Protein AF-A0A0D8L6C6-F1 (afdb_monomer_lite)

Secondary structure (DSSP, 8-state):
--HHHHHHHHHHHHHHHHHHHHHHHHHHHHHHHHHHHHHHHHHHHHHHHHHTTTT-GGGEEEESSBTTBTTEEEEEETTTTEEEEEE------PPPTT---

pLDDT: mean 75.56, std 14.03, range [44.03, 95.81]

Structure (mmCIF, N/CA/C/O backbone):
data_AF-A0A0D8L6C6-F1
#
_entry.id   AF-A0A0D8L6C6-F1
#
loop_
_atom_site.group_PDB
_atom_site.id
_atom_site.type_symbol
_atom_site.label_atom_id
_atom_site.label_alt_id
_atom_site.label_comp_id
_atom_site.label_asym_id
_atom_site.label_entity_id
_atom_site.label_seq_id
_atom_site.pdbx_PDB_ins_code
_atom_site.Cartn_x
_atom_site.Cartn_y
_atom_site.Cartn_z
_atom_site.occupancy
_atom_site.B_iso_or_equiv
_atom_site.auth_seq_id
_atom_site.auth_comp_id
_atom_site.auth_asym_id
_atom_site.auth_atom_id
_atom_site.pdbx_PDB_model_num
ATOM 1 N N . MET A 1 1 ? -23.165 -11.291 32.643 1.00 63.38 1 MET A N 1
ATOM 2 C CA . MET A 1 1 ? -22.100 -10.278 32.784 1.00 63.38 1 MET A CA 1
ATOM 3 C C . MET A 1 1 ? -21.464 -10.095 31.421 1.00 63.38 1 MET A C 1
ATOM 5 O O . MET A 1 1 ? -21.005 -11.087 30.863 1.00 63.38 1 MET A O 1
ATOM 9 N N . THR A 1 2 ? -21.528 -8.900 30.839 1.00 90.62 2 THR A N 1
ATOM 10 C CA . THR A 1 2 ? -20.903 -8.641 29.533 1.00 90.62 2 THR A CA 1
ATOM 11 C C . THR A 1 2 ? -19.422 -8.293 29.698 1.00 90.62 2 THR A C 1
ATOM 13 O O . THR A 1 2 ? -18.970 -7.950 30.790 1.00 90.62 2 THR A O 1
ATOM 16 N N . VAL A 1 3 ? -18.657 -8.349 28.604 1.00 86.62 3 VAL A N 1
ATOM 17 C CA . VAL A 1 3 ? -17.256 -7.892 28.584 1.00 86.62 3 VAL A CA 1
ATOM 18 C C . VAL A 1 3 ? -17.154 -6.412 28.974 1.00 86.62 3 VAL A C 1
ATOM 20 O O . VAL A 1 3 ? -16.228 -6.028 29.678 1.00 86.62 3 VAL A O 1
ATOM 23 N N . LEU A 1 4 ? -18.132 -5.587 28.583 1.00 88.44 4 LEU A N 1
ATOM 24 C CA . LEU A 1 4 ? -18.179 -4.175 28.965 1.00 88.44 4 LEU A CA 1
ATOM 25 C C . LEU A 1 4 ? -18.396 -4.000 30.472 1.00 88.44 4 LEU A C 1
ATOM 27 O O . LEU A 1 4 ? -17.704 -3.189 31.082 1.00 88.44 4 LEU A O 1
ATOM 31 N N . ASP A 1 5 ? -19.288 -4.792 31.075 1.00 91.56 5 ASP A N 1
ATOM 32 C CA . ASP A 1 5 ? -19.525 -4.753 32.525 1.00 91.56 5 ASP A CA 1
ATOM 33 C C . ASP A 1 5 ? -18.276 -5.176 33.303 1.00 91.56 5 ASP A C 1
ATOM 35 O O . ASP A 1 5 ? -17.920 -4.543 34.294 1.00 91.56 5 ASP A O 1
ATOM 39 N N . TYR A 1 6 ? -17.579 -6.217 32.835 1.00 94.19 6 TYR A N 1
ATOM 40 C CA . TYR A 1 6 ? -16.312 -6.652 33.421 1.00 94.19 6 TYR A CA 1
ATOM 41 C C . TYR A 1 6 ? -15.255 -5.545 33.343 1.00 94.19 6 TYR A C 1
ATOM 43 O O . TYR A 1 6 ? -14.695 -5.151 34.360 1.00 94.19 6 TYR A O 1
ATOM 51 N N . VAL A 1 7 ? -15.035 -4.971 32.158 1.00 92.56 7 VAL A N 1
ATOM 52 C CA . VAL A 1 7 ? -14.020 -3.926 31.959 1.00 92.56 7 VAL A CA 1
ATOM 53 C C . VAL A 1 7 ? -14.339 -2.670 32.767 1.00 92.56 7 VAL A C 1
ATOM 55 O O . VAL A 1 7 ? -13.435 -2.084 33.357 1.00 92.56 7 VAL A O 1
ATOM 58 N N . LYS A 1 8 ? -15.614 -2.288 32.868 1.00 93.25 8 LYS A N 1
ATOM 59 C CA . LYS A 1 8 ? -16.043 -1.180 33.725 1.00 93.25 8 LYS A CA 1
ATOM 60 C C . LYS A 1 8 ? -15.755 -1.459 35.200 1.00 93.25 8 LYS A C 1
ATOM 62 O O . LYS A 1 8 ? -15.234 -0.585 35.887 1.00 93.25 8 LYS A O 1
ATOM 67 N N . ASN A 1 9 ? -16.076 -2.660 35.675 1.00 93.94 9 ASN A N 1
ATOM 68 C CA . ASN A 1 9 ? -15.919 -3.024 37.083 1.00 93.94 9 ASN A CA 1
ATOM 69 C C . ASN A 1 9 ? -14.450 -3.235 37.481 1.00 93.94 9 ASN A C 1
ATOM 71 O O . ASN A 1 9 ? -14.087 -2.950 38.618 1.00 93.94 9 ASN A O 1
ATOM 75 N N . THR A 1 10 ? -13.603 -3.713 36.567 1.00 95.81 10 THR A N 1
ATOM 76 C CA . THR A 1 10 ? -12.194 -4.037 36.848 1.00 95.81 10 THR A CA 1
ATOM 77 C C . THR A 1 10 ? -11.238 -2.893 36.507 1.00 95.81 10 THR A C 1
ATOM 79 O O . THR A 1 10 ? -10.240 -2.702 37.195 1.00 95.81 10 THR A O 1
ATOM 82 N N . HIS A 1 11 ? -11.534 -2.116 35.462 1.00 92.00 11 HIS A N 1
ATOM 83 C CA . HIS A 1 11 ? -10.635 -1.089 34.914 1.00 92.00 11 HIS A CA 1
ATOM 84 C C . HIS A 1 11 ? -11.262 0.312 34.854 1.00 92.00 11 HIS A C 1
ATOM 86 O O . HIS A 1 11 ? -10.622 1.267 34.410 1.00 92.00 11 HIS A O 1
ATOM 92 N N . GLY A 1 12 ? -12.503 0.456 35.318 1.00 94.44 12 GLY A N 1
ATOM 93 C CA . GLY A 1 12 ? -13.200 1.730 35.389 1.00 94.44 12 GLY A CA 1
ATOM 94 C C . GLY A 1 12 ? -13.853 2.168 34.077 1.00 94.44 12 GLY A C 1
ATOM 95 O O . GLY A 1 12 ? -13.645 1.629 32.988 1.00 94.44 12 GLY A O 1
ATOM 96 N N . THR A 1 13 ? -14.662 3.217 34.188 1.00 91.50 13 THR A N 1
ATOM 97 C CA . THR A 1 13 ? -15.512 3.740 33.107 1.00 91.50 13 THR A CA 1
ATOM 98 C C . THR A 1 13 ? -14.717 4.296 31.917 1.00 91.50 13 THR A C 1
ATOM 100 O O . THR A 1 13 ? -15.196 4.293 30.780 1.00 91.50 13 THR A O 1
ATOM 103 N N . ALA A 1 14 ? -13.485 4.764 32.148 1.00 89.62 14 ALA A N 1
ATOM 104 C CA . ALA A 1 14 ? -12.608 5.255 31.086 1.00 89.62 14 ALA A CA 1
ATOM 105 C C . ALA A 1 14 ? -12.19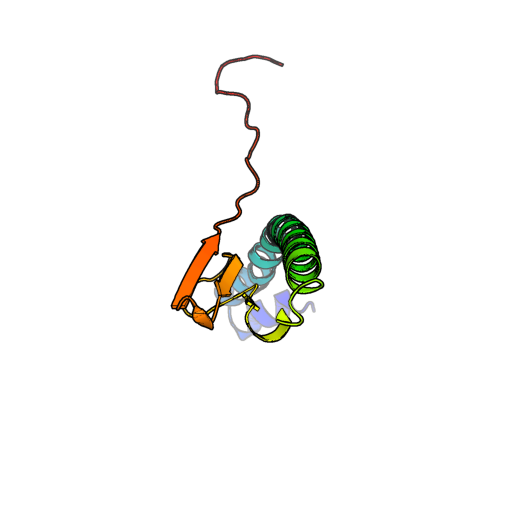7 4.126 30.123 1.00 89.62 14 ALA A C 1
ATOM 107 O O . ALA A 1 14 ? -12.283 4.294 28.905 1.00 89.62 14 ALA A O 1
ATOM 108 N N . ALA A 1 15 ? -11.834 2.955 30.659 1.00 88.75 15 ALA A N 1
ATOM 109 C CA . ALA A 1 15 ? -11.476 1.779 29.868 1.00 88.75 15 ALA A CA 1
ATOM 110 C C . ALA A 1 15 ? -12.686 1.204 29.112 1.00 88.75 15 ALA A C 1
ATOM 112 O O . ALA A 1 15 ? -12.567 0.841 27.943 1.00 88.75 15 ALA A O 1
ATOM 113 N N . GLU A 1 16 ? -13.872 1.201 29.732 1.00 92.88 16 GLU A N 1
ATOM 114 C CA . GLU A 1 16 ? -15.133 0.830 29.069 1.00 92.88 16 GLU A CA 1
ATOM 115 C C . GLU A 1 16 ? -15.411 1.732 27.853 1.00 92.88 16 GLU A C 1
ATOM 117 O O . GLU A 1 16 ? -15.749 1.260 26.765 1.00 92.88 16 GLU A O 1
ATOM 122 N N . THR A 1 17 ? -15.236 3.044 28.026 1.00 87.38 17 THR A N 1
ATOM 123 C CA . THR A 1 17 ? -15.455 4.033 26.964 1.00 87.38 17 THR A CA 1
ATOM 124 C C . THR A 1 17 ? -14.442 3.870 25.832 1.00 87.38 17 THR A C 1
ATOM 126 O O . THR A 1 17 ? -14.816 3.949 24.661 1.00 87.38 17 THR A O 1
ATOM 129 N N . LEU A 1 18 ? -13.176 3.603 26.160 1.00 85.19 18 LEU A N 1
ATOM 130 C CA . LEU A 1 18 ? -12.138 3.317 25.171 1.00 85.19 18 LEU A CA 1
ATOM 131 C C . LEU A 1 18 ? -12.468 2.052 24.369 1.00 85.19 18 LEU A C 1
ATOM 133 O O . LEU A 1 18 ? -12.444 2.087 23.140 1.00 85.19 18 LEU A O 1
ATOM 137 N N . LEU A 1 19 ? -12.855 0.965 25.043 1.00 85.62 19 LEU A N 1
ATOM 138 C CA . LEU A 1 19 ? -13.207 -0.302 24.397 1.00 85.62 19 LEU A CA 1
ATOM 139 C C . LEU A 1 19 ? -14.412 -0.159 23.457 1.00 85.62 19 LEU A C 1
ATOM 141 O O . LEU A 1 19 ? -14.415 -0.732 22.371 1.00 85.62 19 LEU A O 1
ATOM 145 N N . LYS A 1 20 ? -15.408 0.661 23.818 1.00 83.50 20 LYS A N 1
ATOM 146 C CA . LYS A 1 20 ? -16.535 0.982 22.921 1.00 83.50 20 LYS A CA 1
ATOM 147 C C . LYS A 1 20 ? -16.098 1.731 21.658 1.00 83.50 20 LYS A C 1
ATOM 149 O O . LYS A 1 20 ? -16.741 1.597 20.620 1.00 83.50 20 LYS A O 1
ATOM 154 N N . ARG A 1 21 ? -15.030 2.530 21.742 1.00 79.50 21 ARG A N 1
ATOM 155 C CA . ARG A 1 21 ? -14.567 3.415 20.657 1.00 79.50 21 ARG A CA 1
ATOM 156 C C . ARG A 1 21 ? -13.432 2.827 19.820 1.00 79.50 21 ARG A C 1
ATOM 158 O O . ARG A 1 21 ? -13.171 3.326 18.728 1.00 79.50 21 ARG A O 1
ATOM 165 N N . ILE A 1 22 ? -12.791 1.753 20.285 1.00 76.69 22 ILE A N 1
ATOM 166 C CA . ILE A 1 22 ? -11.622 1.154 19.624 1.00 76.69 22 ILE A CA 1
ATOM 167 C C . ILE A 1 22 ? -11.921 0.704 18.187 1.00 76.69 22 ILE A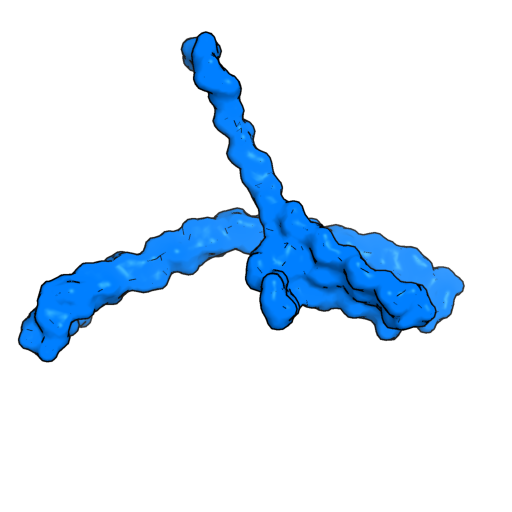 C 1
ATOM 169 O O . ILE A 1 22 ? -11.058 0.774 17.320 1.00 76.69 22 ILE A O 1
ATOM 173 N N . ASN A 1 23 ? -13.169 0.316 17.907 1.00 59.12 23 ASN A N 1
ATOM 174 C CA . ASN A 1 23 ? -13.580 -0.168 16.591 1.00 59.12 23 ASN A CA 1
ATOM 175 C C . ASN A 1 23 ? -14.204 0.920 15.694 1.00 59.12 23 ASN A C 1
ATOM 177 O O . ASN A 1 23 ? -14.522 0.668 14.532 1.00 59.12 23 ASN A O 1
ATOM 181 N N . THR A 1 24 ? -14.398 2.140 16.209 1.00 63.72 24 THR A N 1
ATOM 182 C CA . THR A 1 24 ? -15.014 3.240 15.446 1.00 63.72 24 THR A CA 1
ATOM 183 C C . THR A 1 24 ? -14.052 3.803 14.393 1.00 63.72 24 THR A C 1
ATOM 185 O O . THR A 1 24 ? -14.485 4.175 13.308 1.00 63.72 24 THR A O 1
ATOM 188 N N . GLY A 1 25 ? -12.743 3.807 14.674 1.00 56.75 25 GLY A N 1
ATOM 189 C CA . GLY A 1 25 ? -11.716 4.208 13.703 1.00 56.75 25 GLY A CA 1
ATOM 190 C C . GLY A 1 25 ? -11.529 3.188 12.573 1.00 56.75 25 GLY A C 1
ATOM 191 O O . GLY A 1 25 ? -11.547 3.550 11.401 1.00 56.75 25 GLY A O 1
ATOM 192 N N . GLY A 1 26 ? -11.431 1.895 12.906 1.00 54.94 26 GLY A N 1
ATOM 193 C CA . GLY A 1 26 ? -11.214 0.830 11.915 1.00 54.94 26 GLY A CA 1
ATOM 194 C C . GLY A 1 26 ? -12.368 0.664 10.920 1.00 54.94 26 GLY A C 1
ATOM 195 O O . GLY A 1 26 ? -12.142 0.459 9.730 1.00 54.94 26 GLY A O 1
ATOM 196 N N . SER A 1 27 ? -13.611 0.823 11.380 1.00 56.50 27 SER A N 1
ATOM 197 C CA . SER A 1 27 ? -14.801 0.749 10.521 1.00 56.50 27 SER A CA 1
ATOM 198 C C . SER A 1 27 ? -14.953 1.957 9.583 1.00 56.50 27 SER A C 1
ATOM 200 O O . SER A 1 27 ? -15.417 1.789 8.453 1.00 56.50 27 SER A O 1
ATOM 202 N N . ALA A 1 28 ? -14.507 3.150 9.992 1.00 56.06 28 ALA A N 1
ATOM 203 C CA . ALA A 1 28 ? -14.421 4.318 9.114 1.00 56.06 28 ALA A CA 1
ATOM 204 C C . ALA A 1 28 ? -13.288 4.174 8.076 1.00 56.06 28 ALA A C 1
ATOM 206 O O . ALA A 1 28 ? -13.504 4.430 6.888 1.00 56.06 28 ALA A O 1
ATOM 207 N N . ASN A 1 29 ? -12.121 3.675 8.496 1.00 54.62 29 ASN A N 1
ATOM 208 C CA . ASN A 1 29 ? -10.957 3.473 7.624 1.00 54.62 29 ASN A CA 1
ATOM 209 C C . ASN A 1 29 ? -11.183 2.365 6.584 1.00 54.62 29 ASN A C 1
ATOM 211 O O . ASN A 1 29 ? -10.741 2.484 5.444 1.00 54.62 29 ASN A O 1
ATOM 215 N N . ALA A 1 30 ? -11.973 1.337 6.910 1.00 56.06 30 ALA A N 1
ATOM 216 C CA . ALA A 1 30 ? -12.326 0.271 5.970 1.00 56.06 30 ALA A CA 1
ATOM 217 C C . ALA A 1 30 ? -13.043 0.775 4.698 1.00 56.06 30 ALA A C 1
ATOM 219 O O . ALA A 1 30 ? -13.003 0.109 3.661 1.00 56.06 30 ALA A O 1
ATOM 220 N N . LYS A 1 31 ? -13.710 1.939 4.750 1.00 54.97 31 LYS A N 1
ATOM 221 C CA . LYS A 1 31 ? -14.342 2.561 3.575 1.00 54.97 31 LYS A CA 1
ATOM 222 C C . LYS A 1 31 ? -13.348 3.388 2.748 1.00 54.97 31 LYS A C 1
ATOM 224 O O . LYS A 1 31 ? -13.470 3.385 1.526 1.00 54.97 31 LYS A O 1
ATOM 229 N N . GLY A 1 32 ? -12.377 4.043 3.392 1.00 58.03 32 GLY A N 1
ATOM 230 C CA . GLY A 1 32 ? -11.293 4.783 2.729 1.00 58.03 32 GLY A CA 1
ATOM 231 C C . GLY A 1 32 ? -10.342 3.860 1.963 1.00 58.03 32 GLY A C 1
ATOM 232 O O . GLY A 1 32 ? -10.135 4.050 0.764 1.00 58.03 32 GLY A O 1
ATOM 233 N N . ASN A 1 33 ? -9.914 2.769 2.604 1.00 64.19 33 ASN A N 1
ATOM 234 C CA . ASN A 1 33 ? -8.936 1.833 2.037 1.00 64.19 33 ASN A CA 1
ATOM 235 C C . ASN A 1 33 ? -9.411 1.144 0.749 1.00 64.19 33 ASN A C 1
ATOM 237 O O . ASN A 1 33 ? -8.598 0.772 -0.090 1.00 64.19 33 ASN A O 1
ATOM 241 N N . LYS A 1 34 ? -10.724 0.971 0.535 1.00 71.00 34 LYS A N 1
ATOM 242 C CA . LYS A 1 34 ? -11.232 0.328 -0.693 1.00 71.00 34 LYS A CA 1
ATOM 243 C C . LYS A 1 34 ? -10.811 1.079 -1.954 1.00 71.00 34 LYS A C 1
ATOM 245 O O . LYS A 1 34 ? -10.427 0.442 -2.929 1.00 71.00 34 LYS A O 1
ATOM 250 N N . TYR A 1 35 ? -10.884 2.409 -1.941 1.00 71.38 35 TYR A N 1
ATOM 251 C CA . TYR A 1 35 ? -10.493 3.226 -3.091 1.00 71.38 35 TYR A CA 1
ATOM 252 C C . TYR A 1 35 ? -8.985 3.130 -3.354 1.00 71.38 35 TYR A C 1
ATOM 254 O O . TYR A 1 35 ? -8.565 2.949 -4.496 1.00 71.38 35 TYR A O 1
ATOM 262 N N . GLU A 1 36 ? -8.187 3.166 -2.288 1.00 73.25 36 GLU A N 1
ATOM 263 C CA . GLU A 1 36 ? -6.738 2.969 -2.350 1.00 73.25 36 GLU A CA 1
ATOM 264 C C . GLU A 1 36 ? -6.372 1.609 -2.940 1.00 73.25 36 GLU A C 1
ATOM 266 O O . GLU A 1 36 ? -5.533 1.533 -3.835 1.00 73.25 36 GLU A O 1
ATOM 271 N N . HIS A 1 37 ? -7.057 0.543 -2.520 1.00 77.31 37 HIS A N 1
ATOM 272 C CA . HIS A 1 37 ? -6.845 -0.794 -3.064 1.00 77.31 37 HIS A CA 1
ATOM 273 C C . HIS A 1 37 ? -7.187 -0.881 -4.557 1.00 77.31 37 HIS A C 1
ATOM 275 O O . HIS A 1 37 ? -6.407 -1.452 -5.318 1.00 77.31 37 HIS A O 1
ATOM 281 N N . TYR A 1 38 ? -8.299 -0.286 -5.008 1.00 80.50 38 TYR A N 1
ATOM 282 C CA . TYR A 1 38 ? -8.633 -0.249 -6.440 1.00 80.50 38 TYR A CA 1
ATOM 283 C C . TYR A 1 38 ? -7.566 0.479 -7.260 1.00 80.50 38 TYR A C 1
ATOM 285 O O . TYR A 1 38 ? -7.141 -0.018 -8.304 1.00 80.50 38 TYR A O 1
ATOM 293 N N . PHE A 1 39 ? -7.110 1.637 -6.783 1.00 82.06 39 PHE A N 1
ATOM 294 C CA . PHE A 1 39 ? -6.074 2.400 -7.469 1.00 82.06 39 PHE A CA 1
ATOM 295 C C . PHE A 1 39 ? -4.728 1.662 -7.474 1.00 82.06 39 PHE A C 1
ATOM 297 O O . PHE A 1 39 ? -4.049 1.637 -8.499 1.00 82.06 39 PHE A O 1
ATOM 304 N N . ALA A 1 40 ? -4.359 1.013 -6.365 1.00 82.50 40 ALA A N 1
ATOM 305 C CA . ALA A 1 40 ? -3.145 0.208 -6.275 1.00 82.50 40 ALA A CA 1
ATOM 306 C C . ALA A 1 40 ? -3.152 -0.938 -7.296 1.00 82.50 40 ALA A C 1
ATOM 308 O O . ALA A 1 40 ? -2.179 -1.102 -8.029 1.00 82.50 40 ALA A O 1
ATOM 309 N N . VAL A 1 41 ? -4.264 -1.677 -7.406 1.00 85.62 41 VAL A N 1
ATOM 310 C CA . VAL A 1 41 ? -4.421 -2.749 -8.404 1.00 85.62 41 VAL A CA 1
ATOM 311 C C . VAL A 1 41 ? -4.298 -2.199 -9.825 1.00 85.62 41 VAL A C 1
ATOM 313 O O . VAL A 1 41 ? -3.532 -2.739 -10.620 1.00 85.62 41 VAL A O 1
ATOM 316 N N . ALA A 1 42 ? -4.981 -1.094 -10.138 1.00 86.00 42 ALA A N 1
ATOM 317 C CA . ALA A 1 42 ? -4.872 -0.461 -11.451 1.00 86.00 42 ALA A CA 1
ATOM 318 C C . ALA A 1 42 ? -3.424 -0.049 -11.766 1.00 86.00 42 ALA A C 1
ATOM 320 O O . ALA A 1 42 ? -2.933 -0.316 -12.862 1.00 86.00 42 ALA A O 1
ATOM 321 N N . LYS A 1 43 ? -2.710 0.533 -10.791 1.00 84.12 43 LYS A N 1
ATOM 322 C CA . LYS A 1 43 ? -1.313 0.945 -10.960 1.00 84.12 43 LYS A CA 1
ATOM 323 C C . LYS A 1 43 ? -0.374 -0.246 -11.154 1.00 84.12 43 LYS A C 1
ATOM 325 O O . LYS A 1 43 ? 0.502 -0.160 -12.010 1.00 84.12 43 LYS A O 1
ATOM 330 N N . ILE A 1 44 ? -0.570 -1.344 -10.420 1.00 86.75 44 ILE A N 1
ATOM 331 C CA . ILE A 1 44 ? 0.172 -2.600 -10.615 1.00 86.75 44 ILE A CA 1
ATOM 332 C C . ILE A 1 44 ? -0.021 -3.106 -12.047 1.00 86.75 44 ILE A C 1
ATOM 334 O O . ILE A 1 44 ? 0.962 -3.408 -12.719 1.00 86.75 44 ILE A O 1
ATOM 338 N N . CYS A 1 45 ? -1.262 -3.147 -12.542 1.00 87.81 45 CYS A N 1
ATOM 339 C CA . CYS A 1 45 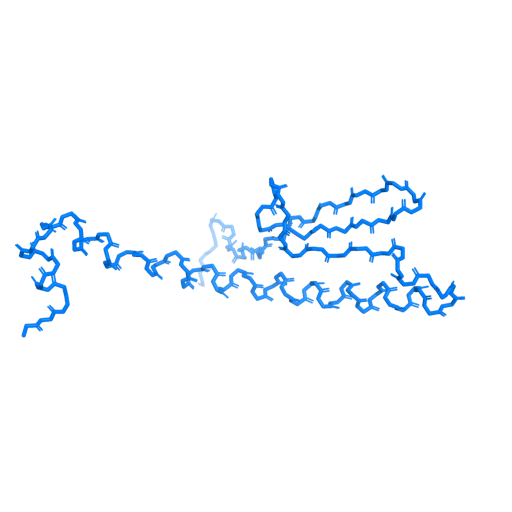? -1.545 -3.569 -13.913 1.00 87.81 45 CYS A CA 1
ATOM 340 C C . CYS A 1 45 ? -0.881 -2.657 -14.954 1.00 87.81 45 CYS A C 1
ATOM 342 O O . CYS A 1 45 ? -0.315 -3.163 -15.920 1.00 87.81 45 CYS A O 1
ATOM 344 N N . SER A 1 46 ? -0.908 -1.333 -14.757 1.00 86.25 46 SER A N 1
ATOM 345 C CA . SER A 1 46 ? -0.223 -0.388 -15.651 1.00 86.25 46 SER A CA 1
ATOM 346 C C . SER A 1 46 ? 1.290 -0.605 -15.668 1.00 86.25 46 SER A C 1
ATOM 348 O O . SER A 1 46 ? 1.877 -0.669 -16.742 1.00 86.25 46 SER A O 1
ATOM 350 N N . VAL A 1 47 ? 1.910 -0.770 -14.495 1.00 85.75 47 VAL A N 1
ATOM 351 C CA . VAL A 1 47 ? 3.351 -1.039 -14.386 1.00 85.75 47 VAL A CA 1
ATOM 352 C C . VAL A 1 47 ? 3.702 -2.363 -15.055 1.00 85.75 47 VAL A C 1
ATOM 354 O O . VAL A 1 47 ? 4.607 -2.403 -15.878 1.00 85.75 47 VAL A O 1
ATOM 357 N N . ALA A 1 48 ? 2.951 -3.431 -14.779 1.00 85.00 48 ALA A N 1
ATOM 358 C CA . ALA A 1 48 ? 3.172 -4.722 -15.422 1.00 85.00 48 ALA A CA 1
ATOM 359 C C . ALA A 1 48 ? 3.082 -4.610 -16.953 1.00 85.00 48 ALA A C 1
ATOM 361 O O . ALA A 1 48 ? 3.950 -5.126 -17.649 1.00 85.00 48 ALA A O 1
ATOM 362 N N . ALA A 1 49 ? 2.087 -3.890 -17.481 1.00 85.31 49 ALA A N 1
ATOM 363 C CA . ALA A 1 49 ? 1.940 -3.669 -18.918 1.00 85.31 49 ALA A CA 1
ATOM 364 C C . ALA A 1 49 ? 3.128 -2.907 -19.535 1.00 85.31 49 ALA A C 1
ATOM 366 O O . ALA A 1 49 ? 3.594 -3.271 -20.615 1.00 85.31 49 ALA A O 1
ATOM 367 N N . GLU A 1 50 ? 3.643 -1.884 -18.848 1.00 81.31 50 GLU A N 1
ATOM 368 C CA . GLU A 1 50 ? 4.836 -1.136 -19.269 1.00 81.31 50 GLU A CA 1
ATOM 369 C C . GLU A 1 50 ? 6.103 -2.009 -19.220 1.00 81.31 50 GLU A C 1
ATOM 371 O O . GLU A 1 50 ? 6.945 -1.935 -20.120 1.00 81.31 50 GLU A O 1
ATOM 376 N N . SER A 1 51 ? 6.217 -2.878 -18.213 1.00 81.19 51 SER A N 1
ATOM 377 C CA . SER A 1 51 ? 7.387 -3.729 -17.984 1.00 81.19 51 SER A CA 1
ATOM 378 C C . SER A 1 51 ? 7.470 -4.966 -18.882 1.00 81.19 51 SER A C 1
ATOM 380 O O . SER A 1 51 ? 8.570 -5.490 -19.069 1.00 81.19 51 SER A O 1
ATOM 382 N N . ILE A 1 52 ? 6.358 -5.430 -19.472 1.00 77.69 52 ILE A N 1
ATOM 383 C CA . ILE A 1 52 ? 6.325 -6.616 -20.357 1.00 77.69 52 ILE A CA 1
ATOM 384 C C . ILE A 1 52 ? 7.322 -6.492 -21.517 1.00 77.69 52 ILE A C 1
ATOM 386 O O . ILE A 1 52 ? 7.992 -7.462 -21.861 1.00 77.69 52 ILE A O 1
ATOM 390 N N . ASN A 1 53 ? 7.460 -5.298 -22.095 1.00 72.25 53 ASN A N 1
ATOM 391 C CA . ASN A 1 53 ? 8.316 -5.089 -23.266 1.00 72.25 53 ASN A CA 1
ATOM 392 C C . ASN A 1 53 ? 9.815 -5.030 -22.927 1.00 72.25 53 ASN A C 1
ATOM 394 O O . ASN A 1 53 ? 10.646 -5.198 -23.816 1.00 72.25 53 ASN A O 1
ATOM 398 N N . PHE A 1 54 ? 10.166 -4.791 -21.660 1.00 74.50 54 PHE A N 1
ATOM 399 C CA . PHE A 1 54 ? 11.547 -4.556 -21.218 1.00 74.50 54 PHE A CA 1
ATOM 400 C C . PHE A 1 54 ? 12.037 -5.566 -20.171 1.00 74.50 54 PHE A C 1
ATOM 402 O O . PHE A 1 54 ? 13.176 -5.464 -19.723 1.00 74.50 54 PHE A O 1
ATOM 409 N N . ASN A 1 55 ? 11.192 -6.532 -19.789 1.00 77.00 55 ASN A N 1
ATOM 410 C CA . ASN A 1 55 ? 11.460 -7.562 -18.781 1.00 77.00 55 ASN A CA 1
ATOM 411 C C . ASN A 1 55 ? 12.062 -6.997 -17.477 1.00 77.00 55 ASN A C 1
ATOM 413 O O . ASN A 1 55 ? 12.968 -7.580 -16.889 1.00 77.00 55 ASN A O 1
ATOM 417 N N . ASN A 1 56 ? 11.579 -5.828 -17.051 1.00 83.31 56 ASN A N 1
ATOM 418 C CA . ASN A 1 56 ? 12.173 -5.024 -15.979 1.00 83.31 56 ASN A CA 1
ATOM 419 C C . ASN A 1 56 ? 11.242 -4.871 -14.769 1.00 83.31 56 ASN A C 1
ATOM 421 O O . ASN A 1 56 ? 11.293 -3.859 -14.074 1.00 83.31 56 ASN A O 1
ATOM 425 N N . ILE A 1 57 ? 10.367 -5.849 -14.527 1.00 80.69 57 ILE A N 1
ATOM 426 C CA . ILE A 1 57 ? 9.330 -5.749 -13.492 1.00 80.69 57 ILE A CA 1
ATOM 427 C C . ILE A 1 57 ? 9.919 -5.505 -12.092 1.00 80.69 57 ILE A C 1
ATOM 429 O O . ILE A 1 57 ? 9.365 -4.727 -11.321 1.00 80.69 57 ILE A O 1
ATOM 433 N N . ASP A 1 58 ? 11.101 -6.066 -11.818 1.00 84.06 58 ASP A N 1
ATOM 434 C CA . ASP A 1 58 ? 11.822 -5.921 -10.547 1.00 84.0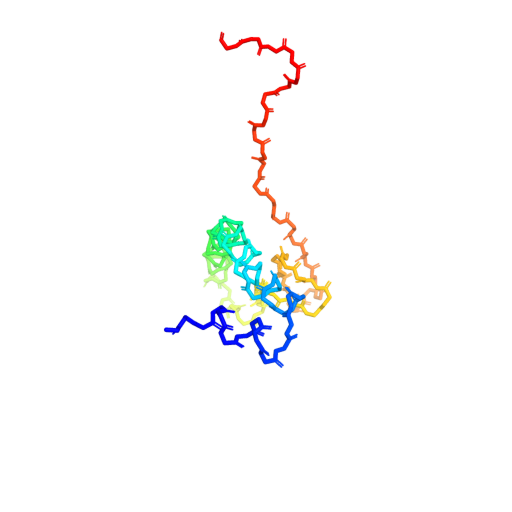6 58 ASP A CA 1
ATOM 435 C C . ASP A 1 58 ? 12.357 -4.495 -10.303 1.00 84.06 58 ASP A C 1
ATOM 437 O O . ASP A 1 58 ? 12.742 -4.151 -9.187 1.00 84.06 58 ASP A O 1
ATOM 441 N N . ASN A 1 59 ? 12.353 -3.632 -11.326 1.00 86.12 59 ASN A N 1
ATOM 442 C CA . ASN A 1 59 ? 12.734 -2.221 -11.212 1.00 86.12 59 ASN A CA 1
ATOM 443 C C . ASN A 1 59 ? 11.645 -1.357 -10.550 1.00 86.12 59 ASN A C 1
ATOM 445 O O . ASN A 1 59 ? 11.867 -0.181 -10.245 1.00 86.12 59 ASN A O 1
ATOM 449 N N . HIS A 1 60 ? 10.449 -1.914 -10.354 1.00 85.69 60 HIS A N 1
ATOM 450 C CA . HIS A 1 60 ? 9.282 -1.190 -9.877 1.00 85.69 60 HIS A CA 1
ATOM 451 C C . HIS A 1 60 ? 8.830 -1.717 -8.515 1.00 85.69 60 HIS A C 1
ATOM 453 O O . HIS A 1 60 ? 8.536 -2.898 -8.351 1.00 85.69 60 HIS A O 1
ATOM 459 N N . ILE A 1 61 ? 8.715 -0.823 -7.532 1.00 86.06 61 ILE A N 1
ATOM 460 C CA . ILE A 1 61 ? 8.252 -1.161 -6.179 1.00 86.06 61 ILE A CA 1
ATOM 461 C C . ILE A 1 61 ? 6.994 -0.350 -5.876 1.00 86.06 61 ILE A C 1
ATOM 463 O O . ILE A 1 61 ? 6.993 0.876 -5.998 1.00 86.06 61 ILE A O 1
ATOM 467 N N . ILE A 1 62 ? 5.924 -1.031 -5.460 1.00 85.31 62 ILE A N 1
ATOM 468 C CA . ILE A 1 62 ? 4.665 -0.412 -5.030 1.00 85.31 62 ILE A CA 1
ATOM 469 C C . ILE A 1 62 ? 4.398 -0.815 -3.580 1.00 85.31 62 ILE A C 1
ATOM 471 O O . ILE A 1 62 ? 4.336 -2.001 -3.263 1.00 85.31 62 ILE A O 1
ATOM 475 N N . LEU A 1 63 ? 4.219 0.172 -2.703 1.00 82.06 63 LEU A N 1
ATOM 476 C CA . LEU A 1 63 ? 3.914 -0.027 -1.288 1.00 82.06 63 LEU A CA 1
ATOM 477 C C . LEU A 1 63 ? 2.590 0.656 -0.948 1.00 82.06 63 LEU A C 1
ATOM 479 O O . LEU A 1 63 ? 2.429 1.853 -1.179 1.00 82.06 63 LEU A O 1
ATOM 483 N N . SER A 1 64 ? 1.662 -0.106 -0.368 1.00 71.62 64 SER A N 1
ATOM 484 C CA . SER A 1 64 ? 0.390 0.421 0.151 1.00 71.62 64 SER A CA 1
ATOM 485 C C . SER A 1 64 ? 0.546 1.121 1.504 1.00 71.62 64 SER A C 1
ATOM 487 O O . SER A 1 64 ? -0.376 1.806 1.929 1.00 71.62 64 SER A O 1
ATOM 489 N N . GLN A 1 65 ? 1.673 0.907 2.191 1.00 67.94 65 GLN A N 1
ATOM 490 C CA . GLN A 1 65 ? 2.059 1.570 3.435 1.00 67.94 65 GLN A CA 1
ATOM 491 C C . GLN A 1 65 ? 3.587 1.658 3.479 1.00 67.94 65 GLN A C 1
ATOM 493 O O . GLN A 1 65 ? 4.270 0.669 3.198 1.00 67.94 65 GLN A O 1
ATOM 498 N N . ALA A 1 66 ? 4.127 2.824 3.822 1.00 69.25 66 ALA A N 1
ATOM 499 C CA . ALA A 1 66 ? 5.562 3.019 4.011 1.00 69.25 66 ALA A CA 1
ATOM 500 C C . ALA A 1 66 ? 5.829 3.817 5.291 1.00 69.25 66 ALA A C 1
ATOM 502 O O . ALA A 1 66 ? 4.980 4.575 5.761 1.00 69.25 66 ALA A O 1
ATOM 503 N N . GLU A 1 67 ? 7.023 3.660 5.861 1.00 68.12 67 GLU A N 1
ATOM 504 C CA . GLU A 1 67 ? 7.432 4.416 7.045 1.00 68.12 67 GLU A CA 1
ATOM 505 C C . GLU A 1 67 ? 7.361 5.928 6.764 1.00 68.12 67 GLU A C 1
ATOM 507 O O . GLU A 1 67 ? 7.883 6.414 5.759 1.00 68.12 67 GLU A O 1
ATOM 512 N N . GLY A 1 68 ? 6.640 6.664 7.616 1.00 61.88 68 GLY A N 1
ATOM 513 C CA . GLY A 1 68 ? 6.356 8.093 7.433 1.00 61.88 68 GLY A CA 1
ATOM 514 C C . GLY A 1 68 ? 5.217 8.433 6.457 1.00 61.88 68 GLY A C 1
ATOM 515 O O . GLY A 1 68 ? 4.853 9.602 6.357 1.00 61.88 68 GLY A O 1
ATOM 516 N N . PHE A 1 69 ? 4.623 7.443 5.780 1.00 57.28 69 PHE A N 1
ATOM 517 C CA . PHE A 1 69 ? 3.551 7.614 4.788 1.00 57.28 69 PHE A CA 1
ATOM 518 C C . PHE A 1 69 ? 2.443 6.576 5.017 1.00 57.28 69 PHE A C 1
ATOM 520 O O . PHE A 1 69 ? 2.312 5.585 4.296 1.00 57.28 69 PHE A O 1
ATOM 527 N N . ILE A 1 70 ? 1.672 6.800 6.080 1.00 58.53 70 ILE A N 1
ATOM 528 C CA . ILE A 1 70 ? 0.465 6.031 6.398 1.00 58.53 70 ILE A CA 1
ATOM 529 C C . ILE A 1 70 ? -0.677 6.600 5.533 1.00 58.53 70 ILE A C 1
ATOM 531 O O . ILE A 1 70 ? -0.835 7.818 5.484 1.00 58.53 70 ILE A O 1
ATOM 535 N N . ASP A 1 71 ? -1.428 5.731 4.849 1.00 62.22 71 ASP A N 1
ATOM 536 C CA . ASP A 1 71 ? -2.543 6.044 3.923 1.00 62.22 71 ASP A CA 1
ATOM 537 C C . ASP A 1 71 ? -2.158 6.666 2.558 1.00 62.22 71 ASP A C 1
ATOM 539 O O . ASP A 1 71 ? -3.014 7.157 1.822 1.00 62.22 71 ASP A O 1
ATOM 543 N N . ASP A 1 72 ? -0.878 6.637 2.170 1.00 71.38 72 ASP A N 1
ATOM 544 C CA . ASP A 1 72 ? -0.442 7.064 0.835 1.00 71.38 72 ASP A CA 1
ATOM 545 C C . ASP A 1 72 ? 0.110 5.860 0.036 1.00 71.38 72 ASP A C 1
ATOM 547 O O . ASP A 1 72 ? 0.838 5.019 0.570 1.00 71.38 72 ASP A O 1
ATOM 551 N N . LEU A 1 73 ? -0.183 5.788 -1.271 1.00 81.44 73 LEU A N 1
ATOM 552 C CA . LEU A 1 73 ? 0.437 4.796 -2.158 1.00 81.44 73 LEU A CA 1
ATOM 553 C C . LEU A 1 73 ? 1.827 5.295 -2.567 1.00 81.44 73 LEU A C 1
ATOM 555 O O . LEU A 1 73 ? 1.954 6.336 -3.219 1.00 81.44 73 LEU A O 1
ATOM 559 N N . CYS A 1 74 ? 2.873 4.547 -2.228 1.00 84.38 74 CYS A N 1
ATOM 560 C CA . CYS A 1 74 ? 4.235 4.849 -2.658 1.00 84.38 74 CYS A CA 1
ATOM 561 C C . CYS A 1 74 ? 4.617 4.006 -3.875 1.00 84.38 74 CYS A C 1
ATOM 563 O O . CYS A 1 74 ? 4.520 2.780 -3.847 1.00 84.38 74 CYS A O 1
ATOM 565 N N . TYR A 1 75 ? 5.108 4.669 -4.916 1.00 86.00 75 TYR A N 1
ATOM 566 C CA . TYR A 1 75 ? 5.634 4.047 -6.124 1.00 86.00 75 TYR A CA 1
ATOM 567 C C . TYR A 1 75 ? 7.085 4.474 -6.340 1.00 86.00 75 TYR A C 1
ATOM 569 O O . TYR A 1 75 ? 7.385 5.668 -6.340 1.00 86.00 75 TYR A O 1
ATOM 577 N N . THR A 1 76 ? 7.972 3.507 -6.540 1.00 87.44 76 THR A N 1
ATOM 578 C CA . THR A 1 76 ? 9.406 3.734 -6.733 1.00 87.44 76 THR A CA 1
ATOM 579 C C . THR A 1 76 ? 9.874 3.079 -8.026 1.00 87.44 76 THR A C 1
ATOM 581 O O . THR A 1 76 ? 9.512 1.934 -8.300 1.00 87.44 76 THR A O 1
ATOM 584 N N . ILE A 1 77 ? 10.714 3.791 -8.779 1.00 87.44 77 ILE A N 1
ATOM 585 C CA . ILE A 1 77 ? 11.475 3.269 -9.922 1.00 87.44 77 ILE A CA 1
ATOM 586 C C . ILE A 1 77 ? 12.952 3.262 -9.518 1.00 87.44 77 ILE A C 1
ATOM 588 O O . ILE A 1 77 ? 13.541 4.330 -9.314 1.00 87.44 77 ILE A O 1
ATOM 592 N N . VAL A 1 78 ? 13.541 2.075 -9.370 1.00 86.50 78 VAL A N 1
ATOM 593 C CA . VAL A 1 78 ? 14.858 1.894 -8.733 1.00 86.50 78 VAL A CA 1
ATOM 594 C C . VAL A 1 78 ? 15.974 2.537 -9.557 1.00 86.50 78 VAL A C 1
ATOM 596 O O . VAL A 1 78 ? 16.724 3.361 -9.030 1.00 86.50 78 VAL A O 1
ATOM 599 N N . ASP A 1 79 ? 16.033 2.256 -10.857 1.00 86.19 79 ASP A N 1
ATOM 600 C CA . ASP A 1 79 ? 17.099 2.747 -11.743 1.00 86.19 79 ASP A CA 1
ATOM 601 C C . ASP A 1 79 ? 17.109 4.272 -11.881 1.00 86.19 79 ASP A C 1
ATOM 603 O O . ASP A 1 79 ? 18.162 4.895 -12.024 1.00 86.19 79 ASP A O 1
ATOM 607 N N . LYS A 1 80 ? 15.925 4.889 -11.810 1.00 84.94 80 LYS A N 1
ATOM 608 C CA . LYS A 1 80 ? 15.772 6.346 -11.892 1.00 84.94 80 LYS A CA 1
ATOM 609 C C . LYS A 1 80 ? 15.955 7.041 -10.546 1.00 84.94 80 LYS A C 1
ATOM 611 O O . LYS A 1 80 ? 16.064 8.262 -10.512 1.00 84.94 80 LYS A O 1
ATOM 616 N N . LYS A 1 81 ? 15.989 6.284 -9.440 1.00 85.75 81 LYS A N 1
ATOM 617 C CA . LYS A 1 81 ? 15.945 6.810 -8.063 1.00 85.75 81 LYS A CA 1
ATOM 618 C C . LYS A 1 81 ? 14.761 7.759 -7.843 1.00 85.75 81 LYS A C 1
ATOM 620 O O . LYS A 1 81 ? 14.843 8.712 -7.069 1.00 85.75 81 LYS A O 1
ATOM 625 N N . GLU A 1 82 ? 13.654 7.488 -8.526 1.00 87.06 82 GLU A N 1
ATOM 626 C CA . GLU A 1 82 ? 12.437 8.289 -8.458 1.00 87.06 82 GLU A CA 1
ATOM 627 C C . GLU A 1 82 ? 11.444 7.625 -7.508 1.00 87.06 82 GLU A C 1
ATOM 629 O O . GLU A 1 82 ? 11.119 6.446 -7.658 1.00 87.06 82 GLU A O 1
ATOM 634 N N . LYS A 1 83 ? 10.940 8.395 -6.538 1.00 86.00 83 LYS A N 1
ATOM 635 C CA . LYS A 1 83 ? 9.858 7.986 -5.641 1.00 86.00 83 LYS A CA 1
ATOM 636 C C . LYS A 1 83 ? 8.707 8.973 -5.766 1.00 86.00 83 LYS A C 1
ATOM 638 O O . LYS A 1 83 ? 8.883 10.172 -5.560 1.00 86.00 83 LYS A O 1
ATOM 643 N N . VAL A 1 84 ? 7.526 8.451 -6.062 1.00 84.94 84 VAL A N 1
ATOM 644 C CA . VAL A 1 84 ? 6.279 9.205 -6.136 1.00 84.94 84 VAL A CA 1
ATOM 645 C C . VAL A 1 84 ? 5.360 8.719 -5.027 1.00 84.94 84 VAL A C 1
ATOM 647 O O . VAL A 1 84 ? 5.085 7.526 -4.907 1.00 84.94 84 VAL A O 1
ATOM 650 N N . THR A 1 85 ? 4.867 9.655 -4.225 1.00 82.44 85 THR A N 1
ATOM 651 C CA . THR A 1 85 ? 3.862 9.386 -3.197 1.00 82.44 85 THR A CA 1
ATOM 652 C C . THR A 1 85 ? 2.528 9.944 -3.667 1.00 82.44 85 THR A C 1
ATOM 654 O O . THR A 1 85 ? 2.422 11.130 -3.983 1.00 82.44 85 THR A O 1
ATOM 657 N N . ILE A 1 86 ? 1.512 9.090 -3.727 1.00 79.94 86 ILE A N 1
ATOM 658 C CA . ILE A 1 86 ? 0.175 9.442 -4.194 1.00 79.94 86 ILE A CA 1
ATOM 659 C C . ILE A 1 86 ? -0.762 9.412 -2.994 1.00 79.94 86 ILE A C 1
ATOM 661 O O . ILE A 1 86 ? -1.076 8.346 -2.464 1.00 79.94 86 ILE A O 1
ATOM 665 N N . ARG A 1 87 ? -1.233 10.596 -2.598 1.00 77.56 87 ARG A N 1
ATOM 666 C CA . ARG A 1 87 ? -2.267 10.737 -1.576 1.00 77.56 87 ARG A CA 1
ATOM 667 C C . ARG A 1 87 ? -3.637 10.546 -2.197 1.00 77.56 87 ARG A C 1
ATOM 669 O O . ARG A 1 87 ? -4.105 11.397 -2.95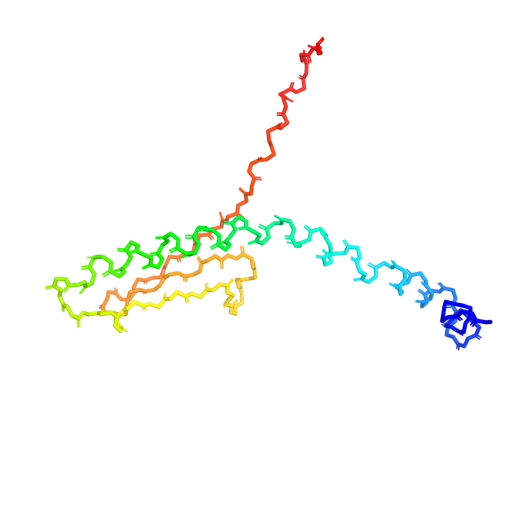5 1.00 77.56 87 ARG A O 1
ATOM 676 N N . LEU A 1 88 ? -4.288 9.444 -1.856 1.00 71.44 88 LEU A N 1
ATOM 677 C CA . LEU A 1 88 ? -5.618 9.129 -2.352 1.00 71.44 88 LEU A CA 1
ATOM 678 C C . LEU A 1 88 ? -6.636 9.522 -1.289 1.00 71.44 88 LEU A C 1
ATOM 680 O O . LEU A 1 88 ? -6.643 9.013 -0.178 1.00 71.44 88 LEU A O 1
ATOM 684 N N . LYS A 1 89 ? -7.519 10.456 -1.630 1.00 68.44 89 LYS A N 1
ATOM 685 C CA . LYS A 1 89 ? -8.706 10.747 -0.828 1.00 68.44 89 LYS A CA 1
ATOM 686 C C . LYS A 1 89 ? -9.910 10.626 -1.731 1.00 68.44 89 LYS A C 1
ATOM 688 O O . LYS A 1 89 ? -9.935 11.219 -2.807 1.00 68.44 89 LYS A O 1
ATOM 693 N N . MET A 1 90 ? -10.912 9.875 -1.288 1.00 59.50 90 MET A N 1
ATOM 694 C CA . MET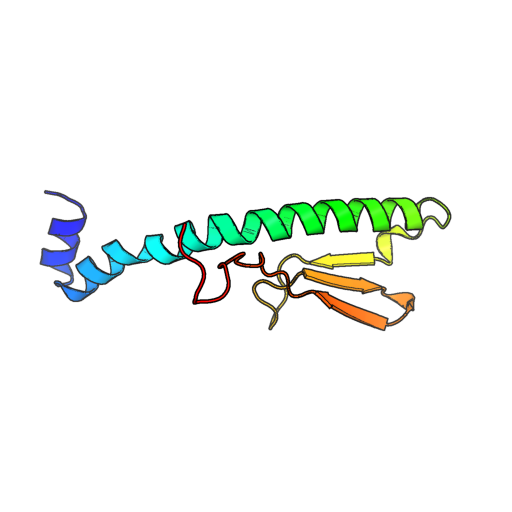 A 1 90 ? -12.203 9.880 -1.960 1.00 59.50 90 MET A CA 1
ATOM 695 C C . MET A 1 90 ? -12.759 11.313 -1.892 1.00 59.50 90 MET A C 1
ATOM 697 O O . MET A 1 90 ? -12.913 11.836 -0.782 1.00 59.50 90 MET A O 1
ATOM 701 N N . PRO A 1 91 ? -13.042 11.977 -3.028 1.00 56.97 91 PRO A N 1
ATOM 702 C CA . PRO A 1 91 ? -13.667 13.287 -2.995 1.00 56.97 91 PRO A CA 1
ATOM 703 C C . PRO A 1 91 ? -15.039 13.136 -2.341 1.00 56.97 91 PRO A C 1
ATOM 705 O O . PRO A 1 91 ? -15.897 12.384 -2.809 1.00 56.97 91 PRO A O 1
ATOM 708 N N . ILE A 1 92 ? -15.245 13.841 -1.231 1.00 55.12 92 ILE A N 1
ATOM 709 C CA . ILE A 1 92 ? -16.584 14.024 -0.691 1.00 55.12 92 ILE A CA 1
ATOM 710 C C . ILE A 1 92 ? -17.266 14.967 -1.679 1.00 55.12 92 ILE A C 1
ATOM 712 O O . ILE A 1 92 ? -16.983 16.162 -1.698 1.00 55.12 92 ILE A O 1
ATOM 716 N N . LEU A 1 93 ? -18.133 14.426 -2.533 1.00 49.72 93 LEU A N 1
ATOM 717 C CA . LEU A 1 93 ? -19.079 15.217 -3.315 1.00 49.72 93 LEU A CA 1
ATOM 718 C C . LEU A 1 93 ? -20.124 15.796 -2.350 1.00 49.72 93 LEU A C 1
ATOM 720 O O . LEU A 1 93 ? -21.283 15.390 -2.340 1.00 49.72 93 LEU A O 1
ATOM 724 N N . THR A 1 94 ? -19.707 16.697 -1.465 1.00 51.28 94 THR A N 1
ATOM 725 C CA . THR A 1 94 ? -20.637 17.589 -0.781 1.00 51.28 94 THR A CA 1
ATOM 726 C C . THR A 1 94 ? -21.070 18.622 -1.810 1.00 51.28 94 THR A C 1
ATOM 728 O O . THR A 1 94 ? -20.196 19.311 -2.346 1.00 51.28 94 THR A O 1
ATOM 731 N N . PRO A 1 95 ? -22.374 18.744 -2.119 1.00 49.41 95 PRO A N 1
ATOM 732 C CA . PRO A 1 95 ? -22.832 19.877 -2.903 1.00 49.41 95 PRO A CA 1
ATOM 733 C C . PRO A 1 95 ? -22.376 21.159 -2.190 1.00 49.41 95 PRO A C 1
ATOM 735 O O . PRO A 1 95 ? -22.390 21.197 -0.952 1.00 49.41 95 PRO A O 1
ATOM 738 N N . PRO A 1 96 ? -21.923 22.184 -2.931 1.00 50.84 96 PRO A N 1
ATOM 739 C CA . PRO A 1 96 ? -21.543 23.450 -2.326 1.00 50.84 96 PRO A CA 1
ATOM 740 C C . PRO A 1 96 ? -22.701 23.952 -1.459 1.00 50.84 96 PRO A C 1
ATOM 742 O O . PRO A 1 96 ? -23.866 23.868 -1.855 1.00 50.84 96 PRO A O 1
ATOM 745 N N . HIS A 1 97 ? -22.379 24.418 -0.250 1.00 50.50 97 HIS A N 1
ATOM 746 C CA . HIS A 1 97 ? -23.355 24.987 0.673 1.00 50.50 97 HIS A CA 1
ATOM 747 C C . HIS A 1 97 ? -24.201 26.037 -0.061 1.00 50.50 97 HIS A C 1
ATOM 749 O O . HIS A 1 97 ? -23.685 27.092 -0.418 1.00 50.50 97 HIS A O 1
ATOM 755 N N . GLY A 1 98 ? -25.485 25.743 -0.296 1.00 52.38 98 GLY A N 1
ATOM 756 C CA . GLY A 1 98 ? -26.425 26.730 -0.831 1.00 52.38 98 GLY A CA 1
ATOM 757 C C . GLY A 1 98 ? -27.391 26.286 -1.926 1.00 52.38 98 GLY A C 1
ATOM 758 O O . GLY A 1 98 ? -28.130 27.141 -2.399 1.00 52.38 98 GLY A O 1
ATOM 759 N N . GLN A 1 99 ? -27.453 25.012 -2.329 1.00 44.03 99 GLN A N 1
ATOM 760 C CA . GLN A 1 99 ? -28.527 24.564 -3.229 1.00 44.03 99 GLN A CA 1
ATOM 761 C C . GLN A 1 99 ? -29.509 23.620 -2.517 1.00 44.03 99 GLN A C 1
ATOM 763 O O . GLN A 1 99 ? -29.072 22.597 -1.981 1.00 44.03 99 GLN A O 1
ATOM 768 N N . PRO A 1 100 ? -30.812 23.968 -2.442 1.00 46.91 100 PRO A N 1
ATOM 769 C CA . PRO A 1 100 ? -31.823 23.080 -1.886 1.00 46.91 100 PRO A CA 1
ATOM 770 C C . PRO A 1 100 ? -32.007 21.851 -2.784 1.00 46.91 100 PRO A C 1
ATOM 772 O O . PRO A 1 100 ? -31.797 21.917 -3.994 1.00 46.91 100 PRO A O 1
ATOM 775 N N . LYS A 1 101 ? -32.352 20.732 -2.140 1.00 48.25 101 LYS A N 1
ATOM 776 C CA . LYS A 1 101 ? -32.703 19.462 -2.783 1.00 48.25 101 LYS A CA 1
ATOM 777 C C . LYS A 1 101 ? -33.923 19.593 -3.683 1.00 48.25 101 LYS A C 1
ATOM 779 O O . LYS A 1 101 ? -34.834 20.357 -3.294 1.00 48.25 101 LYS A O 1
#

Foldseek 3Di:
DDPLVVCCVPVNPVSSVCVVCVCVVVVVVVVFVVVVVVVLVVVLVVLCVVCPVVVPSVQKDWDCDDVVDPQWIWIGRNVVRDIDTHRDDDDPPDPPPDDDD

Organism: Morganella morganii (NCBI:txid582)

Sequence (101 aa):
MTVLDYVKNTHGTAAETLLKRINTGGSANAKGNKYEHYFAVAKICSVAAESINFNNIDNHIILSQAEGFIDDLCYTIVDKKEKVTIRLKMPILTPPHGQPK

Radius of gyration: 21.48 Å; chains: 1; bounding box: 50×37×60 Å